Protein AF-A0A9N9JNQ4-F1 (afdb_monomer)

InterPro domains:
  IPR001245 Serine-threonine/tyrosine-protein kinase, catalytic domain [PF07714] (6-43)
  IPR011009 Protein kinase-like domain superfamily [SSF56112] (3-44)

pLDDT: mean 94.18, std 6.13, range [66.75, 98.38]

Secondary structure (DSSP, 8-state):
--GGGT--PPPPTT--HHHHHHHHHHT-SSGGGSPPHHHHHHHH--

Structure (mmCIF, N/CA/C/O backbone):
data_AF-A0A9N9JNQ4-F1
#
_entry.id   AF-A0A9N9JNQ4-F1
#
loop_
_atom_site.group_PDB
_atom_site.id
_atom_site.type_symbol
_atom_site.label_atom_id
_atom_site.label_alt_id
_atom_site.label_comp_id
_atom_site.label_asym_id
_atom_site.label_entity_id
_atom_site.label_seq_id
_atom_site.pdbx_PDB_ins_code
_atom_site.Cartn_x
_atom_site.Cartn_y
_atom_site.Cartn_z
_atom_site.occupancy
_atom_site.B_iso_or_equiv
_atom_si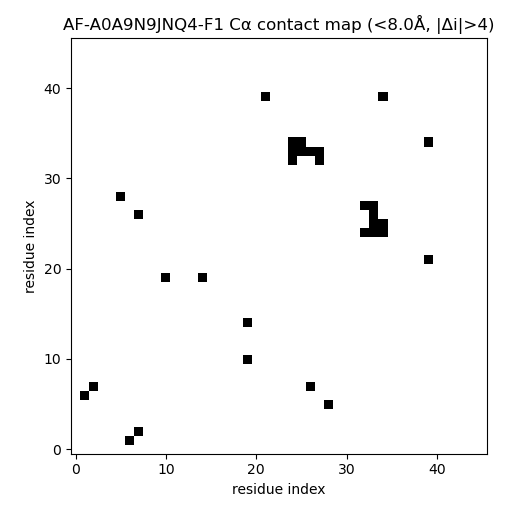te.auth_seq_id
_atom_site.auth_comp_id
_atom_site.auth_asym_id
_atom_site.auth_atom_id
_atom_site.pdbx_PDB_model_num
ATOM 1 N N . MET A 1 1 ? 4.233 9.892 -18.083 1.00 66.75 1 MET A N 1
ATOM 2 C CA . MET A 1 1 ? 4.439 8.423 -18.161 1.00 66.75 1 MET A CA 1
ATOM 3 C C . MET A 1 1 ? 5.205 8.027 -16.906 1.00 66.75 1 MET A C 1
ATOM 5 O O . MET A 1 1 ? 6.246 7.399 -16.982 1.00 66.75 1 MET A O 1
ATOM 9 N N . A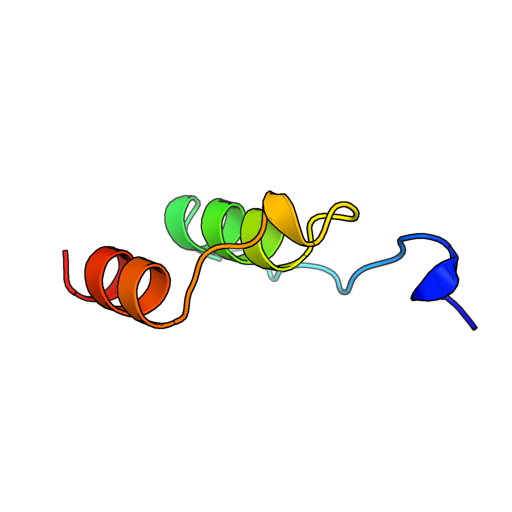SP A 1 2 ? 4.703 8.448 -15.742 1.00 84.00 2 ASP A N 1
ATOM 10 C CA . ASP A 1 2 ? 5.568 8.685 -14.570 1.00 84.00 2 ASP A CA 1
ATOM 11 C C . ASP A 1 2 ? 5.253 7.683 -13.454 1.00 84.00 2 ASP A C 1
ATOM 13 O O . ASP A 1 2 ? 6.121 7.265 -12.697 1.00 84.00 2 ASP A O 1
ATOM 17 N N . ILE A 1 3 ? 4.024 7.161 -13.453 1.00 83.19 3 ILE A N 1
ATOM 18 C CA . ILE A 1 3 ? 3.581 6.078 -12.568 1.00 83.19 3 ILE A CA 1
ATOM 19 C C . ILE A 1 3 ? 4.431 4.811 -12.767 1.00 83.19 3 ILE A C 1
ATOM 21 O O . ILE A 1 3 ? 4.748 4.129 -11.791 1.00 83.19 3 ILE A O 1
ATOM 25 N N . PHE A 1 4 ? 4.843 4.523 -14.010 1.00 86.19 4 PHE A N 1
ATOM 26 C CA . PHE A 1 4 ? 5.731 3.398 -14.336 1.00 86.19 4 PHE A CA 1
ATOM 27 C C . PHE A 1 4 ? 7.166 3.593 -13.822 1.00 86.19 4 PHE A C 1
ATOM 29 O O . PHE A 1 4 ? 7.873 2.606 -13.647 1.00 86.19 4 PHE A O 1
ATOM 36 N N . LEU A 1 5 ? 7.579 4.834 -13.540 1.00 90.06 5 LEU A N 1
ATOM 37 C CA . LEU A 1 5 ? 8.876 5.162 -12.935 1.00 90.06 5 LEU A CA 1
ATOM 38 C C . LEU A 1 5 ? 8.838 5.117 -11.398 1.00 90.06 5 LEU A C 1
ATOM 40 O O . LEU A 1 5 ? 9.846 5.373 -10.749 1.00 90.06 5 LEU A O 1
ATOM 44 N N . GLY A 1 6 ? 7.687 4.786 -10.805 1.00 88.94 6 GLY A N 1
ATOM 45 C CA . GLY A 1 6 ? 7.520 4.755 -9.352 1.00 88.94 6 GLY A CA 1
ATOM 46 C C . GLY A 1 6 ? 7.158 6.106 -8.734 1.00 88.94 6 GLY A C 1
ATOM 47 O O . GLY A 1 6 ? 6.945 6.162 -7.525 1.00 88.94 6 GLY A O 1
ATOM 48 N N . GLU A 1 7 ? 7.000 7.161 -9.538 1.00 94.00 7 GLU A N 1
ATOM 49 C CA . GLU A 1 7 ? 6.549 8.469 -9.057 1.00 94.00 7 GLU A CA 1
ATOM 50 C C . GLU A 1 7 ? 5.152 8.364 -8.426 1.00 94.00 7 GLU A C 1
ATOM 52 O O . GLU A 1 7 ? 4.278 7.612 -8.889 1.00 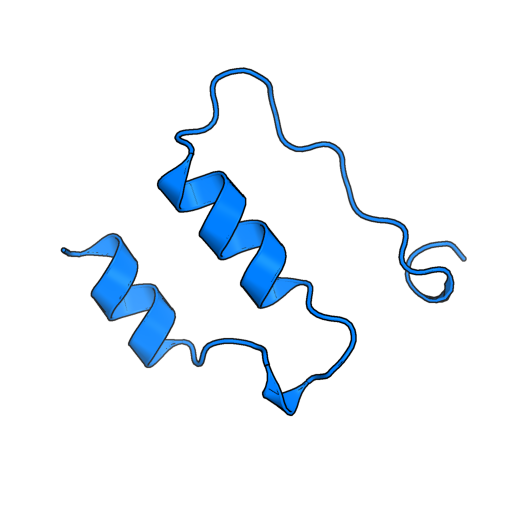94.00 7 GLU A O 1
ATOM 57 N N . ARG A 1 8 ? 4.941 9.112 -7.338 1.00 94.56 8 ARG A N 1
ATOM 58 C CA . ARG A 1 8 ? 3.669 9.190 -6.609 1.00 94.56 8 ARG A CA 1
ATOM 59 C C . ARG A 1 8 ? 3.338 10.644 -6.276 1.00 94.56 8 ARG A C 1
ATOM 61 O O . ARG A 1 8 ? 4.256 11.439 -6.081 1.00 94.56 8 ARG A O 1
ATOM 68 N N . PRO A 1 9 ? 2.046 11.003 -6.181 1.00 94.62 9 PRO A N 1
ATOM 69 C CA . PRO A 1 9 ? 1.653 12.337 -5.752 1.00 94.62 9 PRO A CA 1
ATOM 70 C C . PRO A 1 9 ? 2.248 12.705 -4.390 1.00 94.62 9 PRO A C 1
ATOM 72 O O . PRO A 1 9 ? 2.400 11.858 -3.506 1.00 94.62 9 PRO A O 1
ATOM 75 N N . LEU A 1 10 ? 2.521 13.996 -4.208 1.00 96.19 10 LEU A N 1
ATOM 76 C CA . LEU A 1 10 ? 2.899 14.553 -2.913 1.00 96.19 10 LEU A CA 1
ATOM 77 C C . LEU A 1 10 ? 1.767 14.342 -1.904 1.00 96.19 10 LEU A C 1
ATOM 79 O O . LEU A 1 10 ? 0.602 14.625 -2.187 1.00 96.19 10 LEU A O 1
ATOM 83 N N . ILE A 1 11 ? 2.125 13.872 -0.712 1.00 97.00 11 ILE A N 1
ATOM 84 C CA . ILE A 1 11 ? 1.181 13.747 0.397 1.00 97.00 11 ILE A CA 1
ATOM 85 C C . ILE A 1 11 ? 1.098 15.110 1.106 1.00 97.00 11 ILE A C 1
ATOM 87 O O . ILE A 1 11 ? 2.150 15.643 1.473 1.00 97.00 11 ILE A O 1
ATOM 91 N N . PRO A 1 12 ? -0.105 15.688 1.305 1.00 97.62 12 PRO A N 1
ATOM 92 C CA . PRO A 1 12 ? -0.252 17.004 1.917 1.00 97.62 12 PRO A CA 1
ATOM 93 C C . PRO A 1 12 ? 0.384 17.098 3.305 1.00 97.62 12 PRO A C 1
ATOM 95 O O . PRO A 1 12 ? 0.240 16.202 4.145 1.00 97.62 12 PRO A O 1
ATOM 98 N N . THR A 1 13 ? 1.042 18.222 3.571 1.00 95.81 13 THR A N 1
ATOM 99 C CA . THR A 1 13 ? 1.562 18.567 4.895 1.00 95.81 13 THR A CA 1
ATOM 100 C C . THR A 1 13 ? 0.416 18.636 5.907 1.00 95.81 13 THR A C 1
ATOM 102 O O . THR A 1 13 ? -0.608 19.260 5.650 1.00 95.81 13 THR A O 1
ATOM 105 N N . GLY A 1 14 ? 0.578 17.971 7.055 1.00 96.88 14 GLY A N 1
ATOM 106 C CA . GLY A 1 14 ? -0.475 17.837 8.072 1.00 96.88 14 GLY A CA 1
ATOM 107 C C . GLY A 1 14 ? -1.297 16.546 7.980 1.00 96.88 14 GLY A C 1
ATOM 108 O O . GLY A 1 14 ? -2.107 16.285 8.866 1.00 96.88 14 GLY A O 1
ATOM 109 N N . THR A 1 15 ? -1.066 15.703 6.966 1.00 97.62 15 THR A N 1
ATOM 110 C CA . THR A 1 15 ? -1.647 14.350 6.927 1.00 97.62 15 THR A CA 1
ATOM 111 C C . THR A 1 15 ? -1.161 13.538 8.139 1.00 97.62 15 THR A C 1
ATOM 113 O O . THR A 1 15 ? 0.053 13.466 8.356 1.00 97.62 15 THR A O 1
ATOM 116 N N . PRO A 1 16 ? -2.055 12.894 8.919 1.00 96.88 16 PRO A N 1
ATOM 117 C CA . PRO A 1 16 ? -1.653 12.060 10.048 1.00 96.88 16 PRO A CA 1
ATOM 118 C C . PRO A 1 16 ? -0.684 10.954 9.626 1.00 96.88 16 PRO A C 1
ATOM 120 O O . PRO A 1 16 ? -0.876 10.308 8.595 1.00 96.88 16 PRO A O 1
ATOM 123 N N . GLN A 1 17 ? 0.338 10.689 10.442 1.00 96.38 17 GLN A N 1
ATOM 124 C CA . GLN A 1 17 ? 1.403 9.738 10.101 1.00 96.38 17 GLN A CA 1
ATOM 125 C C . GLN A 1 17 ? 0.884 8.313 9.829 1.00 96.38 17 GLN A C 1
ATOM 127 O O . GLN A 1 17 ? 1.442 7.599 8.991 1.00 96.38 17 GLN A O 1
ATOM 132 N N . SER A 1 18 ? -0.203 7.905 10.491 1.00 95.06 18 SER A N 1
ATOM 133 C CA . SER A 1 18 ? -0.890 6.632 10.233 1.00 95.06 18 SER A CA 1
ATOM 134 C C . SER A 1 18 ? -1.431 6.560 8.802 1.00 95.06 18 SER A C 1
ATOM 136 O O . SER A 1 18 ? -1.188 5.584 8.095 1.00 95.06 18 SER A O 1
ATOM 138 N N . ILE A 1 19 ? -2.066 7.635 8.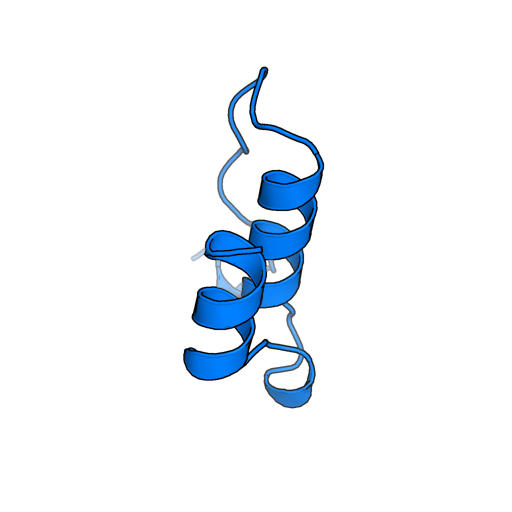332 1.00 96.88 19 ILE A N 1
ATOM 139 C CA . ILE A 1 19 ? -2.592 7.749 6.969 1.00 96.88 19 ILE A CA 1
ATOM 140 C C . ILE A 1 19 ? -1.458 7.830 5.943 1.00 96.88 19 ILE A C 1
ATOM 142 O O . ILE A 1 19 ? -1.536 7.177 4.908 1.00 96.88 19 ILE A O 1
ATOM 146 N N . VAL A 1 20 ? -0.363 8.544 6.234 1.00 97.69 20 VAL A N 1
ATOM 147 C CA . VAL A 1 20 ? 0.834 8.556 5.366 1.00 97.69 20 VAL A CA 1
ATOM 148 C C . VAL A 1 20 ? 1.375 7.140 5.161 1.00 97.69 20 VAL A C 1
ATOM 150 O O . VAL A 1 20 ? 1.722 6.753 4.046 1.00 97.69 20 VAL A O 1
ATOM 153 N N . THR A 1 21 ? 1.451 6.368 6.243 1.00 96.81 21 THR A N 1
ATOM 154 C CA . THR A 1 21 ? 1.954 4.990 6.217 1.00 96.81 21 THR A CA 1
ATOM 155 C C . THR A 1 21 ? 1.029 4.089 5.400 1.00 96.81 21 THR A C 1
ATOM 157 O O . THR A 1 21 ? 1.510 3.343 4.549 1.00 96.81 21 THR A O 1
ATOM 160 N N . LEU A 1 22 ? -0.287 4.226 5.583 1.00 97.38 22 LEU A N 1
ATOM 161 C CA . LEU A 1 22 ? -1.298 3.497 4.817 1.00 97.38 22 LEU A CA 1
ATOM 162 C C . LEU A 1 22 ? -1.266 3.836 3.319 1.00 97.38 22 LEU A C 1
ATOM 164 O O . LEU A 1 22 ? -1.292 2.947 2.476 1.00 97.38 22 LEU A O 1
ATOM 168 N N . ILE A 1 23 ? -1.161 5.118 2.963 1.00 97.38 23 ILE A N 1
ATOM 169 C CA . ILE A 1 23 ? -1.049 5.544 1.561 1.00 97.38 23 ILE A CA 1
ATOM 170 C C . ILE A 1 23 ? 0.181 4.899 0.905 1.00 97.38 23 ILE A C 1
ATOM 172 O O . ILE A 1 23 ? 0.094 4.387 -0.211 1.00 97.38 23 ILE A O 1
ATOM 176 N N . LYS A 1 24 ? 1.321 4.880 1.607 1.00 96.25 24 LYS A N 1
ATOM 177 C CA . LYS A 1 24 ? 2.556 4.265 1.103 1.00 96.25 24 LYS A CA 1
ATOM 178 C C . LYS A 1 24 ? 2.431 2.752 0.919 1.00 96.25 24 LYS A C 1
ATOM 180 O O . LYS A 1 24 ? 2.913 2.259 -0.096 1.00 96.25 24 LYS A O 1
ATOM 185 N N . SER A 1 25 ? 1.773 2.028 1.830 1.00 97.06 25 SER A N 1
ATOM 186 C CA . SER A 1 25 ? 1.570 0.578 1.673 1.00 97.06 25 SER A CA 1
ATOM 187 C C . SER A 1 25 ? 0.635 0.247 0.505 1.00 97.06 25 SER A C 1
ATOM 189 O O . SER A 1 25 ? 0.902 -0.676 -0.259 1.00 97.06 25 SER A O 1
ATOM 191 N N . CYS A 1 26 ? -0.401 1.057 0.270 1.00 96.94 26 CYS A N 1
ATOM 192 C CA . CYS A 1 26 ? -1.254 0.936 -0.917 1.00 96.94 26 CYS A CA 1
ATOM 193 C C . CYS A 1 26 ? -0.494 1.161 -2.238 1.00 96.94 26 CYS A C 1
ATOM 195 O O . CYS A 1 26 ? -0.893 0.650 -3.286 1.00 96.94 26 CYS A O 1
ATOM 197 N N . TRP A 1 27 ? 0.590 1.937 -2.205 1.00 95.94 27 TRP A N 1
ATOM 198 C CA . TRP A 1 27 ? 1.403 2.296 -3.368 1.00 95.94 27 TRP A CA 1
ATOM 199 C C . TRP A 1 27 ? 2.603 1.389 -3.623 1.00 95.94 27 TRP A C 1
ATOM 201 O O . TRP A 1 27 ? 3.358 1.678 -4.563 1.00 95.94 27 TRP A O 1
ATOM 211 N N . ASP A 1 28 ? 2.765 0.318 -2.843 1.00 95.56 28 ASP A N 1
ATOM 212 C CA . ASP A 1 28 ? 3.904 -0.584 -2.964 1.00 95.56 28 ASP A CA 1
ATOM 213 C C . ASP A 1 28 ? 4.056 -1.102 -4.409 1.00 95.56 28 ASP A C 1
ATOM 215 O O . ASP A 1 28 ? 3.083 -1.428 -5.114 1.00 95.56 28 ASP A O 1
ATOM 219 N N . ALA A 1 29 ? 5.307 -1.107 -4.872 1.00 92.88 29 ALA A N 1
ATOM 220 C CA . ALA A 1 29 ? 5.681 -1.565 -6.201 1.00 92.88 29 ALA A CA 1
ATOM 221 C C . ALA A 1 29 ? 5.346 -3.049 -6.393 1.00 92.88 29 ALA A C 1
ATOM 223 O O . ALA A 1 29 ? 4.953 -3.445 -7.490 1.00 92.88 29 ALA A O 1
ATOM 224 N N . LYS A 1 30 ? 5.455 -3.837 -5.321 1.00 94.62 30 LYS A N 1
ATOM 225 C CA . LYS A 1 30 ? 5.083 -5.244 -5.255 1.00 94.62 30 LYS A CA 1
ATOM 226 C C . LYS A 1 30 ? 3.597 -5.372 -4.909 1.00 94.62 30 LYS A C 1
ATOM 228 O O . LYS A 1 30 ? 3.202 -4.984 -3.808 1.00 94.62 30 LYS A O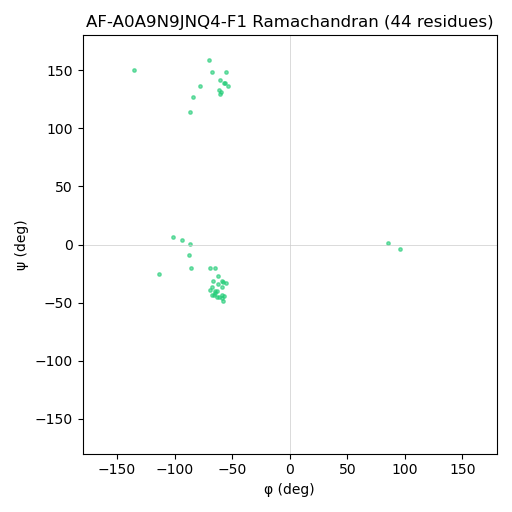 1
ATOM 233 N N . PRO A 1 31 ? 2.743 -5.882 -5.816 1.00 95.25 31 PRO A N 1
ATOM 234 C CA . PRO A 1 31 ? 1.314 -6.037 -5.547 1.00 95.25 31 PRO A CA 1
ATOM 235 C C . PRO A 1 31 ? 1.008 -6.862 -4.293 1.00 95.25 31 PRO A C 1
ATOM 237 O O . PRO A 1 31 ? 0.041 -6.565 -3.602 1.00 95.25 31 PRO A O 1
ATOM 240 N N . GLU A 1 32 ? 1.845 -7.848 -3.979 1.00 97.50 32 GLU A N 1
ATOM 241 C CA . GLU A 1 32 ? 1.721 -8.720 -2.809 1.00 97.50 32 GLU A CA 1
ATOM 242 C C . GLU A 1 32 ? 1.883 -7.998 -1.463 1.00 97.50 32 GLU A C 1
ATOM 244 O O . GLU A 1 32 ? 1.411 -8.496 -0.446 1.00 97.50 32 GLU A O 1
ATOM 249 N N . ASN A 1 33 ? 2.511 -6.820 -1.451 1.00 96.94 33 ASN A N 1
ATOM 250 C CA . ASN A 1 33 ? 2.681 -6.009 -0.246 1.00 96.94 33 ASN A CA 1
ATOM 251 C C . ASN A 1 33 ? 1.497 -5.064 0.006 1.00 96.94 33 ASN A C 1
ATOM 253 O O . ASN A 1 33 ? 1.447 -4.399 1.044 1.00 96.94 33 ASN A O 1
ATOM 257 N N . ARG A 1 34 ? 0.570 -4.938 -0.952 1.00 98.19 34 ARG A N 1
ATOM 258 C CA . ARG A 1 34 ? -0.550 -4.004 -0.832 1.00 98.19 34 ARG A CA 1
ATOM 259 C C . ARG A 1 34 ? -1.609 -4.585 0.100 1.00 98.19 34 ARG A C 1
ATOM 261 O O . ARG A 1 34 ? -1.966 -5.753 -0.058 1.00 98.19 34 ARG A O 1
ATOM 268 N N . PRO A 1 35 ? -2.166 -3.779 1.015 1.00 98.12 35 PRO A N 1
ATOM 269 C CA . PRO A 1 35 ? -3.245 -4.242 1.865 1.00 98.12 35 PRO A CA 1
ATOM 270 C C . PRO A 1 35 ? -4.512 -4.493 1.044 1.00 98.12 35 PRO A C 1
ATOM 272 O O . PRO A 1 35 ? -4.817 -3.804 0.065 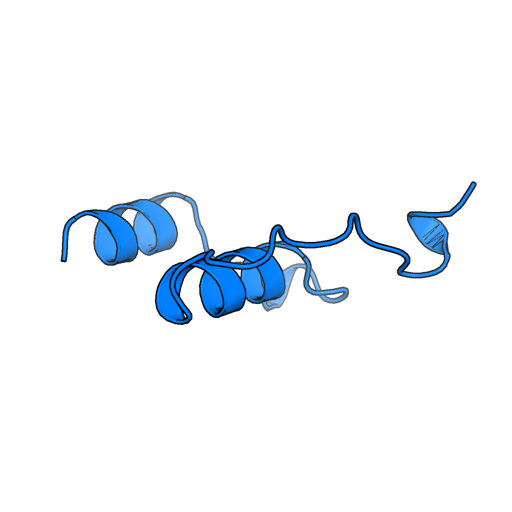1.00 98.12 35 PRO A O 1
ATOM 275 N N . THR A 1 36 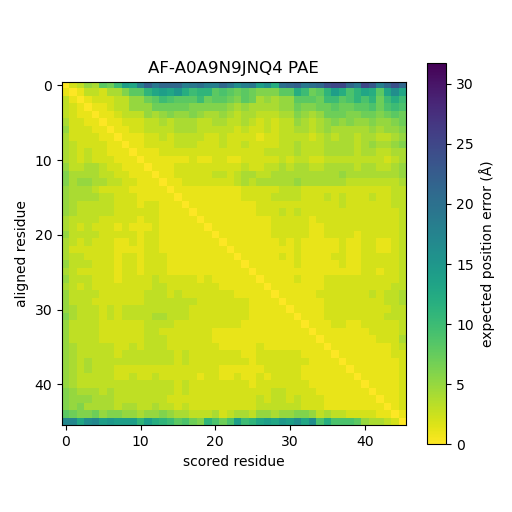? -5.287 -5.468 1.488 1.00 98.38 36 THR A N 1
ATOM 276 C CA . THR A 1 36 ? -6.645 -5.714 1.017 1.00 98.38 36 THR A CA 1
ATOM 277 C C . THR A 1 36 ? -7.590 -4.610 1.492 1.00 98.38 36 THR A C 1
ATOM 279 O O . THR A 1 36 ? -7.362 -3.945 2.503 1.00 98.38 36 THR A O 1
ATOM 282 N N . ALA A 1 37 ? -8.723 -4.447 0.804 1.00 97.94 37 ALA A N 1
ATOM 283 C CA . ALA A 1 37 ? -9.757 -3.503 1.231 1.00 97.94 37 ALA A CA 1
ATOM 284 C C . ALA A 1 37 ? -10.273 -3.788 2.658 1.00 97.94 37 ALA A C 1
ATOM 286 O O . ALA A 1 37 ? -10.604 -2.854 3.385 1.00 97.94 37 ALA A O 1
ATOM 287 N N . ALA A 1 38 ? -10.300 -5.060 3.074 1.00 98.19 38 ALA A N 1
ATOM 288 C CA . ALA A 1 38 ? -10.691 -5.457 4.425 1.00 98.19 38 ALA A CA 1
ATOM 289 C C . ALA A 1 38 ? -9.674 -4.995 5.484 1.00 98.19 38 ALA A C 1
ATOM 291 O O . ALA A 1 38 ? -10.065 -4.458 6.517 1.00 98.19 38 ALA A O 1
ATOM 292 N N . GLU A 1 39 ? -8.373 -5.140 5.219 1.00 97.75 39 GLU A N 1
ATOM 293 C CA . GLU A 1 39 ? -7.319 -4.638 6.111 1.00 97.75 39 GLU A CA 1
ATOM 294 C C . GLU A 1 39 ? -7.346 -3.111 6.205 1.00 97.75 39 GLU A C 1
ATOM 296 O O . GLU A 1 39 ? -7.263 -2.567 7.304 1.00 97.75 39 GLU A O 1
ATOM 301 N N . ILE A 1 40 ? -7.543 -2.419 5.077 1.00 97.94 40 ILE A N 1
ATOM 302 C CA . ILE A 1 40 ? -7.711 -0.959 5.048 1.00 97.94 40 ILE A CA 1
ATOM 303 C C . ILE A 1 40 ? -8.905 -0.543 5.915 1.00 97.94 40 ILE A C 1
ATOM 305 O O . ILE A 1 40 ? -8.776 0.357 6.743 1.00 97.94 40 ILE A O 1
ATOM 309 N N . PHE A 1 41 ? -10.057 -1.201 5.755 1.00 97.06 41 PHE A N 1
ATOM 310 C CA . PHE A 1 41 ? -11.251 -0.913 6.548 1.00 97.06 41 PHE A CA 1
ATOM 311 C C . PHE A 1 41 ? -10.984 -1.100 8.044 1.00 97.06 41 PHE A C 1
ATOM 313 O O . PHE A 1 41 ? -11.316 -0.224 8.837 1.00 97.06 41 PHE A O 1
ATOM 320 N N . ASN A 1 42 ? -10.337 -2.195 8.438 1.00 95.94 42 ASN A N 1
ATOM 321 C CA . ASN A 1 42 ? -10.019 -2.442 9.842 1.00 95.94 42 ASN A CA 1
ATOM 322 C C . ASN A 1 42 ? -9.062 -1.385 10.413 1.00 95.94 42 ASN A C 1
ATOM 324 O O . ASN A 1 42 ? -9.271 -0.931 11.531 1.00 95.94 42 ASN A O 1
ATOM 328 N N . LEU A 1 43 ? -8.056 -0.950 9.647 1.00 94.19 43 LEU A N 1
ATOM 329 C CA . LEU A 1 43 ? -7.108 0.087 10.075 1.00 94.19 43 LEU A CA 1
ATOM 330 C C . LEU A 1 43 ? -7.752 1.470 10.236 1.00 94.19 43 LEU A C 1
ATOM 332 O O . LEU A 1 43 ? -7.293 2.259 11.057 1.00 94.19 43 LEU A O 1
ATOM 336 N N . LEU A 1 44 ? -8.778 1.783 9.441 1.00 94.56 44 LEU A N 1
ATOM 337 C CA . LEU A 1 44 ? -9.464 3.079 9.479 1.00 94.56 44 LEU A CA 1
ATOM 338 C C . LEU A 1 44 ? -10.577 3.158 10.531 1.00 94.56 44 LEU A C 1
ATOM 340 O O . LEU A 1 44 ? -10.962 4.261 10.906 1.00 94.56 44 LEU A O 1
ATOM 344 N N . ASN A 1 45 ? -11.094 2.015 10.983 1.00 92.00 45 ASN A N 1
ATOM 345 C CA . ASN A 1 45 ? -12.118 1.932 12.030 1.00 92.00 45 ASN A CA 1
ATOM 346 C C . ASN A 1 45 ? -11.549 1.557 13.410 1.00 92.00 45 ASN A C 1
ATOM 348 O O . ASN A 1 45 ? -12.326 1.276 14.323 1.00 92.00 45 ASN A O 1
ATOM 352 N N . ALA A 1 46 ? -10.221 1.494 13.532 1.00 75.06 46 ALA A N 1
ATOM 353 C CA . ALA A 1 46 ? -9.511 1.212 14.777 1.00 75.06 46 ALA A CA 1
ATOM 354 C C . ALA A 1 46 ? -9.456 2.425 15.718 1.00 75.06 46 ALA A C 1
ATOM 356 O O . ALA A 1 46 ? -9.437 3.575 15.221 1.00 75.06 46 ALA A O 1
#

Organism: NCBI:txid94023

Radius of gyration: 11.87 Å; Cα contacts (8 Å, |Δi|>4): 16; chains: 1; bounding box: 21×27×33 Å

Sequence (46 aa):
MDIFLGERPLIPTGTPQSIVTLIKSCWDAKPENRPTAAEIFNLLNA

Solvent-accessible surface area (backbone atoms only — not comparabl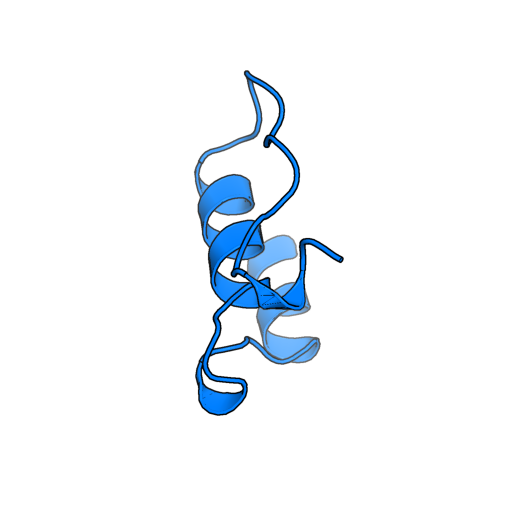e to full-atom values): 3046 Å² total; per-residue (Å²): 132,47,65,86,73,68,57,72,82,84,78,64,90,87,62,54,68,69,57,55,50,51,55,52,36,64,62,42,90,52,73,88,65,33,68,51,74,65,56,50,50,52,66,73,74,103

Mean predicted aligned error: 3.04 Å

Nearest PDB structures (foldseek)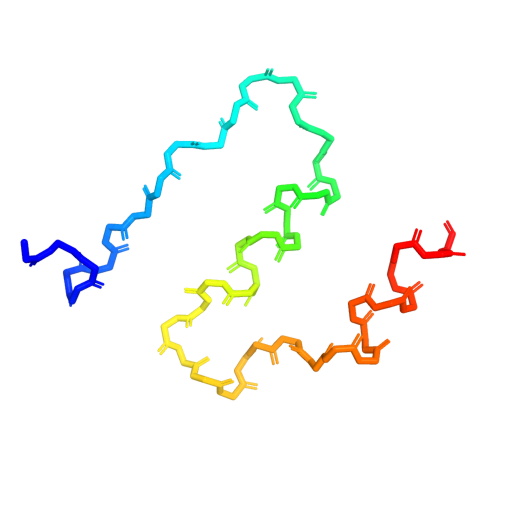:
  6i8z-assembly1_A  TM=8.309E-01  e=3.566E-02  Homo sapiens
  2j0l-assembly1_A  TM=8.410E-01  e=5.382E-02  Gallus gallus
  7mgk-assembly3_C  TM=8.717E-01  e=8.698E-02  Homo sapiens
  2e2b-assembly2_B  TM=8.359E-01  e=1.144E-01  Homo sapiens
  4xuf-assembly2_B  TM=8.358E-01  e=7.289E-01  Homo sapiens

Foldseek 3Di:
DCLVVLDDDDDDDPPPPLVVVLVVQCSDPDPVSHDDPVVVVVSVVD